Protein AF-A0A935KDE3-F1 (afdb_monomer)

Sequence (118 aa):
MLFVAVFALVGSYVWWRGGSLHPWWFGLSASTLLVTLVAPGLLAPLNRAWMRLASILNTIVSPIVLGIMFFGVFAPIGIVMRLAGRDAMRRRLDLRARTYWQERDPPGPDPSGLPNQF

Structure (mmCIF, N/CA/C/O backbone):
data_AF-A0A935KDE3-F1
#
_entry.id   AF-A0A935KDE3-F1
#
loop_
_atom_site.group_PDB
_atom_site.id
_atom_site.type_symbol
_atom_site.label_atom_id
_atom_site.label_alt_id
_atom_site.label_comp_id
_atom_site.label_asym_id
_atom_site.label_entity_id
_atom_site.label_seq_id
_atom_site.pdbx_PDB_ins_code
_atom_site.Cartn_x
_atom_site.Cartn_y
_atom_site.Cartn_z
_atom_site.occupancy
_atom_site.B_iso_or_equiv
_atom_site.auth_seq_id
_atom_site.auth_comp_id
_atom_site.auth_asym_id
_atom_site.auth_atom_id
_atom_site.pdbx_PDB_model_num
ATOM 1 N N . MET A 1 1 ? -0.054 2.915 -28.112 1.00 44.97 1 MET A N 1
ATOM 2 C CA . MET A 1 1 ? -1.354 3.586 -28.333 1.00 44.97 1 MET A CA 1
ATOM 3 C C . MET A 1 1 ? -1.416 4.939 -27.618 1.00 44.97 1 MET A C 1
ATOM 5 O O . MET A 1 1 ? -1.402 5.945 -28.307 1.00 44.97 1 MET A O 1
ATOM 9 N N . LEU A 1 2 ? -1.368 5.003 -26.278 1.00 41.81 2 LEU A N 1
ATOM 10 C CA . LEU A 1 2 ? -1.518 6.266 -25.520 1.00 41.81 2 LEU A CA 1
ATOM 11 C C . LEU A 1 2 ? -0.413 7.309 -25.804 1.00 41.81 2 LEU A C 1
ATOM 13 O O . LEU A 1 2 ? -0.701 8.480 -26.008 1.00 41.81 2 LEU A O 1
ATOM 17 N N . PHE A 1 3 ? 0.841 6.874 -25.942 1.00 44.72 3 PHE A N 1
ATOM 18 C CA . PHE A 1 3 ? 1.961 7.767 -26.269 1.00 44.72 3 PHE A CA 1
ATOM 19 C C . PHE A 1 3 ? 1.887 8.351 -27.689 1.00 44.72 3 PHE A C 1
ATOM 21 O O . PHE A 1 3 ? 2.175 9.526 -27.874 1.00 44.72 3 PHE A O 1
ATOM 28 N N . VAL A 1 4 ? 1.411 7.583 -28.678 1.00 47.72 4 VAL A N 1
ATOM 29 C CA . VAL A 1 4 ? 1.205 8.063 -30.061 1.00 47.72 4 VAL A CA 1
ATOM 30 C C . VAL A 1 4 ? 0.180 9.201 -30.093 1.00 47.72 4 VAL A C 1
ATOM 32 O O . VAL A 1 4 ? 0.385 10.195 -30.784 1.00 47.72 4 VAL A O 1
ATOM 35 N N . ALA A 1 5 ? -0.882 9.091 -29.286 1.00 53.47 5 ALA A N 1
ATOM 36 C CA . ALA A 1 5 ? -1.902 10.128 -29.163 1.00 53.47 5 ALA A CA 1
ATOM 37 C C . ALA A 1 5 ? -1.353 11.415 -28.525 1.00 53.47 5 ALA A C 1
ATOM 39 O O . ALA A 1 5 ? -1.650 12.506 -29.007 1.00 53.47 5 ALA A O 1
ATOM 40 N N . VAL A 1 6 ? -0.505 11.301 -27.496 1.00 55.66 6 VAL A N 1
ATOM 41 C CA . VAL A 1 6 ? 0.131 12.462 -26.847 1.00 55.66 6 VAL A CA 1
ATOM 42 C C . VAL A 1 6 ? 1.070 13.192 -27.816 1.00 55.66 6 VAL A C 1
ATOM 44 O O . VAL A 1 6 ? 1.024 14.417 -27.899 1.00 55.66 6 VAL A O 1
ATOM 47 N N . PHE A 1 7 ? 1.862 12.466 -28.613 1.00 53.34 7 PHE A N 1
ATOM 48 C CA . PHE A 1 7 ? 2.753 13.074 -29.610 1.00 53.34 7 PHE A CA 1
ATOM 49 C C . PHE A 1 7 ? 2.003 13.708 -30.789 1.00 53.34 7 PHE A C 1
ATOM 51 O O . PHE A 1 7 ? 2.398 14.782 -31.240 1.00 53.34 7 PHE A O 1
ATOM 58 N N . ALA A 1 8 ? 0.905 13.104 -31.256 1.00 60.47 8 ALA A N 1
ATOM 59 C CA . ALA A 1 8 ? 0.053 13.704 -32.286 1.00 60.47 8 ALA A CA 1
ATOM 60 C C . ALA A 1 8 ? -0.604 15.008 -31.792 1.00 60.47 8 ALA A C 1
ATOM 62 O O . ALA A 1 8 ? -0.617 16.010 -32.510 1.00 60.47 8 ALA A O 1
ATOM 63 N N . LEU A 1 9 ? -1.066 15.032 -30.536 1.00 62.09 9 LEU A N 1
ATOM 64 C CA . LEU A 1 9 ? -1.630 16.226 -29.900 1.00 62.09 9 LEU A CA 1
ATOM 65 C C . LEU A 1 9 ? -0.591 17.340 -29.756 1.00 62.09 9 LEU A C 1
ATOM 67 O O . LEU A 1 9 ? -0.845 18.463 -30.179 1.00 62.09 9 LEU A O 1
ATOM 71 N N . VAL A 1 10 ? 0.598 17.035 -29.237 1.00 59.44 10 VAL A N 1
ATOM 72 C CA . VAL A 1 10 ? 1.655 18.043 -29.053 1.00 59.44 10 VAL A CA 1
ATOM 73 C C . VAL A 1 10 ? 2.211 18.525 -30.399 1.00 59.44 10 VAL A C 1
ATOM 75 O O . VAL A 1 10 ? 2.426 19.722 -30.568 1.00 59.44 10 VAL A O 1
ATOM 78 N N . GLY A 1 11 ? 2.372 17.638 -31.386 1.00 53.38 11 GLY A N 1
ATOM 79 C CA . GLY A 1 11 ? 2.810 18.002 -32.738 1.00 53.38 11 GLY A CA 1
ATOM 80 C C . GLY A 1 11 ? 1.817 18.922 -33.451 1.00 53.38 11 GLY A C 1
ATOM 81 O O . GLY A 1 11 ? 2.214 19.940 -34.016 1.00 53.38 11 GLY A O 1
ATOM 82 N N . SER A 1 12 ? 0.519 18.619 -33.351 1.00 61.62 12 SER A N 1
ATOM 83 C CA . SER A 1 12 ? -0.538 19.485 -33.892 1.00 61.62 12 SER A CA 1
ATOM 84 C C . SER A 1 12 ? -0.621 20.835 -33.163 1.00 61.62 12 SER A C 1
ATOM 86 O O . SER A 1 12 ? -0.801 21.874 -33.795 1.00 61.62 12 SER A O 1
ATOM 88 N N . TYR A 1 13 ? -0.386 20.849 -31.847 1.00 61.81 13 TYR A N 1
ATOM 89 C CA . TYR A 1 13 ? -0.364 22.066 -31.033 1.00 61.81 13 TYR A CA 1
ATOM 90 C C . TYR A 1 13 ? 0.810 22.995 -31.373 1.00 61.81 13 TYR A C 1
ATOM 92 O O . TYR A 1 13 ? 0.647 24.215 -31.435 1.00 61.81 13 TYR A O 1
ATOM 100 N N . VAL A 1 14 ? 1.992 22.429 -31.632 1.00 54.22 14 VAL A N 1
ATOM 101 C CA . VAL A 1 14 ? 3.181 23.187 -32.053 1.00 54.22 14 VAL A CA 1
ATOM 102 C C . VAL A 1 14 ? 3.016 23.718 -33.480 1.00 54.22 14 VAL A C 1
ATOM 104 O O . VAL A 1 14 ? 3.383 24.865 -33.735 1.00 54.22 14 VAL A O 1
ATOM 107 N N . TRP A 1 15 ? 2.389 22.945 -34.378 1.00 49.50 15 TRP A N 1
ATOM 108 C CA . TRP A 1 15 ? 2.035 23.391 -35.734 1.00 49.50 15 TRP A CA 1
ATOM 109 C C . TRP A 1 15 ? 1.128 24.629 -35.701 1.00 49.50 15 TRP A C 1
ATOM 111 O O . TRP A 1 15 ? 1.338 25.576 -36.457 1.00 49.50 15 TRP A O 1
ATOM 121 N N . TRP A 1 16 ? 0.149 24.665 -34.794 1.00 56.28 16 TRP A N 1
ATOM 122 C CA . TRP A 1 16 ? -0.766 25.803 -34.651 1.00 56.28 16 TRP A CA 1
ATOM 123 C C . TRP A 1 16 ? -0.148 27.056 -34.022 1.00 56.28 16 TRP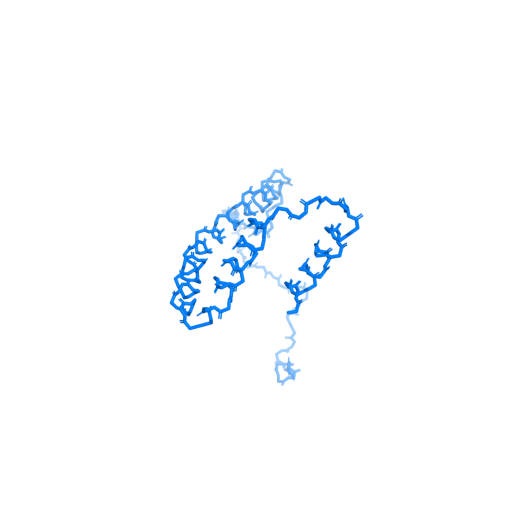 A C 1
ATOM 125 O O . TRP A 1 16 ? -0.669 28.148 -34.237 1.00 56.28 16 TRP A O 1
ATOM 135 N N . ARG A 1 17 ? 0.960 26.948 -33.275 1.00 53.09 17 ARG A N 1
ATOM 136 C CA . ARG A 1 17 ? 1.585 28.102 -32.598 1.00 53.09 17 ARG A CA 1
ATOM 137 C C . ARG A 1 17 ? 2.669 28.837 -33.399 1.00 53.09 17 ARG A C 1
ATOM 139 O O . ARG A 1 17 ? 3.251 29.770 -32.855 1.00 53.09 17 ARG A O 1
ATOM 146 N N . GLY A 1 18 ? 2.930 28.470 -34.659 1.00 54.72 18 GLY A N 1
ATOM 147 C CA . GLY A 1 18 ? 3.627 29.334 -35.632 1.00 54.72 18 GLY A CA 1
ATOM 148 C C . GLY A 1 18 ? 5.001 29.894 -35.219 1.00 54.72 18 GLY A C 1
ATOM 149 O O . GLY A 1 18 ? 5.377 30.971 -35.672 1.00 54.72 18 GLY A O 1
ATOM 150 N N . GLY A 1 19 ? 5.747 29.215 -34.343 1.00 48.72 19 GLY A N 1
ATOM 151 C CA . GLY A 1 19 ? 7.047 29.686 -33.858 1.00 48.72 19 GLY A CA 1
ATOM 152 C C . GLY A 1 19 ? 8.194 29.240 -34.762 1.00 48.72 19 GLY A C 1
ATOM 153 O O . GLY A 1 19 ? 8.323 28.049 -35.038 1.00 48.72 19 GLY A O 1
ATOM 154 N N . SER A 1 20 ? 9.034 30.185 -35.196 1.00 54.12 20 SER A N 1
ATOM 155 C CA . SER A 1 20 ? 10.223 29.978 -36.032 1.00 54.12 20 SER A CA 1
ATOM 156 C C . SER A 1 20 ? 11.012 28.726 -35.634 1.00 54.12 20 SER A C 1
ATOM 158 O O . SER A 1 20 ? 11.634 28.669 -34.568 1.00 54.12 20 SER A O 1
ATOM 160 N N . LEU A 1 21 ? 10.970 27.724 -36.515 1.00 51.88 21 LEU A N 1
ATOM 161 C CA . LEU A 1 21 ? 11.592 26.410 -36.370 1.00 51.88 21 LEU A CA 1
ATOM 162 C C . LEU A 1 21 ? 13.120 26.547 -36.331 1.00 51.88 21 LEU A C 1
ATOM 164 O O . LEU A 1 21 ? 13.796 26.429 -37.350 1.00 51.88 21 LEU A O 1
ATOM 168 N N . HIS A 1 22 ? 13.686 26.794 -35.148 1.00 59.03 22 HIS A N 1
ATOM 169 C CA . HIS A 1 22 ? 15.124 26.637 -34.961 1.00 59.03 22 HIS A CA 1
ATOM 170 C C . HIS A 1 22 ? 15.489 25.142 -35.144 1.00 59.03 22 HIS A C 1
ATOM 172 O O . HIS A 1 22 ? 14.881 24.294 -34.480 1.00 59.03 22 HIS A O 1
ATOM 178 N N . PRO A 1 23 ? 16.501 24.795 -35.966 1.00 58.84 23 PRO A N 1
ATOM 179 C CA . PRO A 1 23 ? 16.872 23.408 -36.295 1.00 58.84 23 PRO A CA 1
ATOM 180 C C . PRO A 1 23 ? 17.226 22.514 -35.093 1.00 58.84 23 PRO A C 1
ATOM 182 O O . PRO A 1 23 ? 17.159 21.290 -35.189 1.00 58.84 23 PRO A O 1
ATOM 185 N N . TRP A 1 24 ? 17.565 23.100 -33.940 1.00 55.12 24 TRP A N 1
ATOM 186 C CA . TRP A 1 24 ? 17.857 22.357 -32.707 1.00 55.12 24 TRP A CA 1
ATOM 187 C C . TRP A 1 24 ? 16.658 21.554 -32.169 1.00 55.12 24 TRP A C 1
ATOM 189 O O . TRP A 1 24 ? 16.860 20.499 -31.568 1.00 55.12 24 TRP A O 1
ATOM 199 N N . TRP A 1 25 ? 15.415 21.979 -32.442 1.00 56.59 25 TRP A N 1
ATOM 200 C CA . TRP A 1 25 ? 14.207 21.250 -32.029 1.00 56.59 25 TRP A CA 1
ATOM 201 C C . TRP A 1 25 ? 14.067 19.913 -32.761 1.00 56.59 25 TRP A C 1
ATOM 203 O O . TRP A 1 25 ? 13.637 18.928 -32.162 1.00 56.59 25 TRP A O 1
ATOM 213 N N . PHE A 1 26 ? 14.501 19.842 -34.024 1.00 57.41 26 PHE A N 1
ATOM 214 C CA . PHE A 1 26 ? 14.561 18.582 -34.765 1.00 57.41 26 PHE A CA 1
ATOM 215 C C . PHE A 1 26 ? 15.618 17.641 -34.183 1.00 57.41 26 PHE A C 1
ATOM 217 O O . PHE A 1 26 ? 15.356 16.449 -34.072 1.00 57.41 26 PHE A O 1
ATOM 224 N N . GLY A 1 27 ? 16.765 18.160 -33.731 1.00 62.78 27 GLY A N 1
ATOM 225 C CA . GLY A 1 27 ? 17.791 17.366 -33.041 1.00 62.78 27 GLY A CA 1
ATOM 226 C C . GLY A 1 27 ? 17.330 16.837 -31.677 1.00 62.78 27 GLY A C 1
ATOM 227 O O . GLY A 1 27 ? 17.587 15.681 -31.334 1.00 62.78 27 GLY A O 1
ATOM 228 N N . LEU A 1 28 ? 16.582 17.641 -30.916 1.00 58.81 28 LEU A N 1
ATOM 229 C CA . LEU A 1 28 ? 16.000 17.229 -29.634 1.00 58.81 28 LEU A CA 1
ATOM 230 C C . LEU A 1 28 ? 14.874 16.197 -29.824 1.00 58.81 28 LEU A C 1
ATOM 232 O O . LEU A 1 28 ? 14.792 15.208 -29.095 1.00 58.81 28 LEU A O 1
ATOM 236 N N . SER A 1 29 ? 14.038 16.378 -30.848 1.00 56.12 29 SER A N 1
ATOM 237 C CA . SER A 1 29 ? 12.999 15.413 -31.210 1.00 56.12 29 SER A CA 1
ATOM 238 C C . SER A 1 29 ? 13.603 14.109 -31.740 1.00 56.12 29 SER A C 1
ATOM 240 O O . SER A 1 29 ? 13.198 13.041 -31.296 1.00 56.12 29 SER A O 1
ATOM 242 N N . ALA A 1 30 ? 14.628 14.177 -32.595 1.00 59.69 30 ALA A N 1
ATOM 243 C CA . ALA A 1 30 ? 15.320 13.011 -33.141 1.00 59.69 30 ALA A CA 1
ATOM 244 C C . ALA A 1 30 ? 16.110 12.236 -32.079 1.00 59.69 30 ALA A C 1
ATOM 246 O O . ALA A 1 30 ? 16.097 11.010 -32.101 1.00 59.69 30 ALA A O 1
ATOM 247 N N . SER A 1 31 ? 16.754 12.914 -31.122 1.00 59.28 31 SER A N 1
ATOM 248 C CA . SER A 1 31 ? 17.441 12.248 -30.004 1.00 59.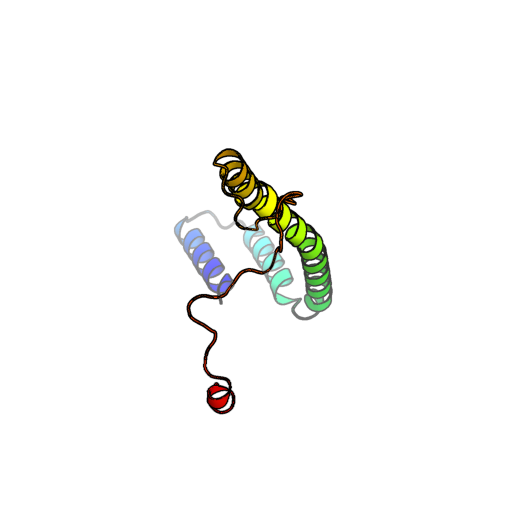28 31 SER A CA 1
ATOM 249 C C . SER A 1 31 ? 16.449 11.580 -29.049 1.00 59.28 31 SER A C 1
ATOM 251 O O . SER A 1 31 ? 16.650 10.427 -28.670 1.00 59.28 31 SER A O 1
ATOM 253 N N . THR A 1 32 ? 15.320 12.230 -28.755 1.00 56.31 32 THR A N 1
ATOM 254 C CA . THR A 1 32 ? 14.223 11.618 -27.985 1.00 56.31 32 THR A CA 1
ATOM 255 C C . THR A 1 32 ? 13.598 10.437 -28.740 1.00 56.31 32 THR A C 1
ATOM 257 O O . THR A 1 32 ? 13.331 9.391 -28.148 1.00 56.31 32 THR A O 1
ATOM 260 N N . LEU A 1 33 ? 13.426 10.554 -30.059 1.00 55.84 33 LEU A N 1
ATOM 261 C CA . LEU A 1 33 ? 12.947 9.489 -30.940 1.00 55.84 33 LEU A CA 1
ATOM 262 C C . LEU A 1 33 ? 13.917 8.300 -30.949 1.00 55.84 33 LEU A C 1
ATOM 264 O O . LEU A 1 33 ? 13.464 7.170 -30.808 1.00 55.84 33 LEU A O 1
ATOM 268 N N . LEU A 1 34 ? 15.233 8.537 -31.027 1.00 55.25 34 LEU A N 1
ATOM 269 C CA . LEU A 1 34 ? 16.263 7.492 -30.983 1.00 55.25 34 LEU A CA 1
ATOM 270 C C . LEU A 1 34 ? 16.270 6.753 -29.638 1.00 55.25 34 LEU A C 1
ATOM 272 O O . LEU A 1 34 ? 16.303 5.526 -29.616 1.00 55.25 34 LEU A O 1
ATOM 276 N N . VAL A 1 35 ? 16.169 7.483 -28.522 1.00 52.84 35 VAL A N 1
ATOM 277 C CA . VAL A 1 35 ? 16.060 6.897 -27.171 1.00 52.84 35 VAL A CA 1
ATOM 278 C C . VAL A 1 35 ? 14.790 6.048 -27.034 1.00 52.84 35 VAL A C 1
ATOM 280 O O . VAL A 1 35 ? 14.798 5.023 -26.354 1.00 52.84 35 VAL A O 1
ATOM 283 N N . THR A 1 36 ? 13.718 6.430 -27.730 1.00 52.31 36 THR A N 1
ATOM 284 C CA . THR A 1 36 ? 12.431 5.718 -27.712 1.00 52.31 36 THR A CA 1
ATOM 285 C C . THR A 1 36 ? 12.404 4.508 -28.662 1.00 52.31 36 THR A C 1
ATOM 287 O O . THR A 1 36 ? 11.748 3.513 -28.359 1.00 52.31 36 THR A O 1
ATOM 290 N N . LEU A 1 37 ? 13.120 4.554 -29.795 1.00 51.97 37 LEU A N 1
ATOM 291 C CA . LEU A 1 37 ? 13.143 3.496 -30.822 1.00 51.97 37 LEU A CA 1
ATOM 292 C C . LEU A 1 37 ? 14.205 2.414 -30.588 1.00 51.97 37 LEU A C 1
ATOM 294 O O . LEU A 1 37 ? 13.969 1.255 -30.921 1.00 51.97 37 LEU A O 1
ATOM 298 N N . VAL A 1 38 ? 15.370 2.759 -30.033 1.00 53.94 38 VAL A N 1
ATOM 299 C CA . VAL A 1 38 ? 16.522 1.835 -29.947 1.00 53.94 38 VAL A CA 1
ATOM 300 C C . VAL A 1 38 ? 16.354 0.772 -28.855 1.00 53.94 38 VAL A C 1
ATOM 302 O O . VAL A 1 38 ? 17.082 -0.220 -28.830 1.00 53.94 38 VAL A O 1
ATOM 305 N N . ALA A 1 39 ? 15.373 0.899 -27.963 1.00 51.44 39 ALA A N 1
ATOM 306 C CA . ALA A 1 39 ? 15.313 0.020 -26.809 1.00 51.44 39 ALA A CA 1
ATOM 307 C C . ALA A 1 39 ? 13.908 -0.516 -26.483 1.00 51.44 39 ALA A C 1
ATOM 309 O O . ALA A 1 39 ? 13.309 -0.161 -25.482 1.00 51.44 39 ALA A O 1
ATOM 310 N N . PRO A 1 40 ? 13.421 -1.499 -27.250 1.00 51.69 40 PRO A N 1
ATOM 311 C CA . PRO A 1 40 ? 12.682 -2.626 -26.691 1.00 51.69 40 PRO A CA 1
ATOM 312 C C . PRO A 1 40 ? 13.645 -3.699 -26.132 1.00 51.69 40 PRO A C 1
ATOM 314 O O . PRO A 1 40 ? 13.318 -4.365 -25.154 1.00 51.69 40 PRO A O 1
ATOM 317 N N . GLY A 1 41 ? 14.866 -3.818 -26.682 1.00 52.66 41 GLY A N 1
ATOM 318 C CA . GLY A 1 41 ? 15.896 -4.782 -26.250 1.00 52.66 41 GLY A CA 1
ATOM 319 C C . GLY A 1 41 ? 16.808 -4.299 -25.111 1.00 52.66 41 GLY A C 1
ATOM 320 O O . GLY A 1 41 ? 17.049 -5.043 -24.164 1.00 52.66 41 GLY A O 1
ATOM 321 N N . LEU A 1 42 ? 17.263 -3.037 -25.136 1.00 53.91 42 LEU A N 1
ATOM 322 C CA . LEU A 1 42 ? 18.051 -2.437 -24.041 1.00 53.91 42 LEU A CA 1
ATOM 323 C C . LEU A 1 42 ? 17.191 -1.998 -22.840 1.00 53.91 42 LEU A C 1
ATOM 325 O O . LEU A 1 42 ? 17.689 -1.943 -21.717 1.00 53.91 42 LEU A O 1
ATOM 329 N N . LEU A 1 43 ? 15.893 -1.732 -23.042 1.00 53.56 43 LEU A N 1
ATOM 330 C CA . LEU A 1 43 ? 14.958 -1.504 -21.937 1.00 53.56 43 LEU A CA 1
ATOM 331 C C . LEU A 1 43 ? 14.549 -2.810 -21.266 1.00 53.56 43 LEU A C 1
ATOM 333 O O . LEU A 1 43 ? 14.004 -2.742 -20.178 1.00 53.56 43 LEU A O 1
ATOM 337 N N . ALA A 1 44 ? 14.787 -3.991 -21.841 1.00 62.12 44 ALA A N 1
ATOM 338 C CA . ALA A 1 44 ? 14.448 -5.243 -21.168 1.00 62.12 44 ALA A CA 1
ATOM 339 C C . ALA A 1 44 ? 15.130 -5.370 -19.784 1.00 62.12 44 ALA A C 1
ATOM 341 O O . ALA A 1 44 ? 14.415 -5.600 -18.805 1.00 62.12 44 ALA A O 1
ATOM 342 N N . PRO A 1 45 ? 16.456 -5.157 -19.627 1.00 65.56 45 PRO A N 1
ATOM 343 C CA . PRO A 1 45 ? 17.090 -5.143 -18.308 1.00 65.56 45 PRO A CA 1
ATOM 344 C C . PRO A 1 45 ? 16.678 -3.937 -17.450 1.00 65.56 45 PRO A C 1
ATOM 346 O O . PRO A 1 45 ? 16.488 -4.107 -16.247 1.00 65.56 45 PRO A O 1
ATOM 349 N N . LEU A 1 46 ? 16.477 -2.752 -18.039 1.00 72.69 46 LEU A N 1
ATOM 350 C CA . LEU A 1 46 ? 16.058 -1.551 -17.304 1.00 72.69 46 LEU A CA 1
ATOM 351 C C . LEU A 1 46 ? 14.627 -1.670 -16.763 1.00 72.69 46 LEU A C 1
ATOM 353 O O . LEU A 1 46 ? 14.381 -1.360 -15.607 1.00 72.69 46 LEU A O 1
ATOM 357 N N . ASN A 1 47 ? 13.699 -2.188 -17.563 1.00 71.12 47 ASN A N 1
ATOM 358 C CA . ASN A 1 47 ? 12.330 -2.509 -17.176 1.00 71.12 47 ASN A CA 1
ATOM 359 C C . ASN A 1 47 ? 12.333 -3.596 -16.099 1.00 71.12 47 ASN A C 1
ATOM 361 O O . ASN A 1 47 ? 11.614 -3.497 -15.116 1.00 71.12 47 ASN A O 1
ATOM 365 N N . ARG A 1 48 ? 13.208 -4.603 -16.206 1.00 78.12 48 ARG A N 1
ATOM 366 C CA . ARG A 1 48 ? 13.354 -5.623 -15.157 1.00 78.12 48 ARG A CA 1
ATOM 367 C C . ARG A 1 48 ? 13.905 -5.037 -13.853 1.00 78.12 48 ARG A C 1
ATOM 369 O O . ARG A 1 48 ? 13.439 -5.419 -12.783 1.00 78.12 48 ARG A O 1
ATOM 376 N N . ALA A 1 49 ? 14.855 -4.106 -13.926 1.00 82.31 49 ALA A N 1
ATOM 377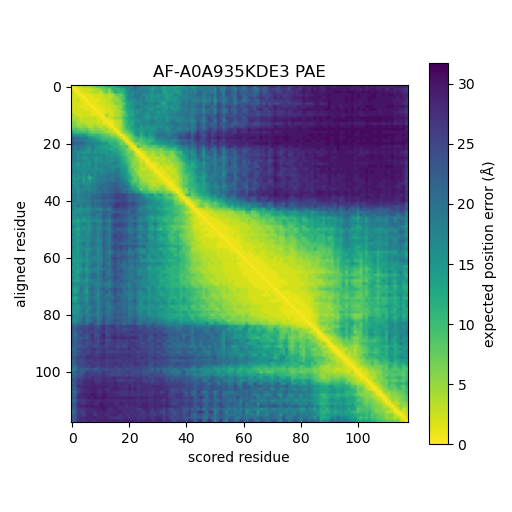 C CA . ALA A 1 49 ? 15.369 -3.375 -12.769 1.00 82.31 49 ALA A CA 1
ATOM 378 C C . ALA A 1 49 ? 14.302 -2.450 -12.162 1.00 82.31 49 ALA A C 1
ATOM 380 O O . ALA A 1 49 ? 14.112 -2.453 -10.949 1.00 82.31 49 ALA A O 1
ATOM 381 N N . TRP A 1 50 ? 13.546 -1.742 -12.999 1.00 82.69 50 TRP A N 1
ATOM 382 C CA . TRP A 1 50 ? 12.429 -0.892 -12.598 1.00 82.69 50 TRP A CA 1
ATOM 383 C C . TRP A 1 50 ? 11.306 -1.696 -11.941 1.00 82.69 50 TRP A C 1
ATOM 385 O O . TRP A 1 50 ? 10.817 -1.316 -10.886 1.00 82.69 50 TRP A O 1
ATOM 395 N N . MET A 1 51 ? 10.954 -2.857 -12.494 1.00 86.12 51 MET A N 1
ATOM 396 C CA . MET A 1 51 ? 9.969 -3.771 -11.911 1.00 86.12 51 MET A CA 1
ATOM 397 C C . MET A 1 51 ? 10.443 -4.346 -10.573 1.00 86.12 51 MET A C 1
ATOM 399 O O . MET A 1 51 ? 9.651 -4.457 -9.641 1.00 86.12 51 MET A O 1
ATOM 403 N N . ARG A 1 52 ? 11.737 -4.671 -10.436 1.00 86.88 52 ARG A N 1
ATOM 404 C CA . ARG A 1 52 ? 12.322 -5.070 -9.143 1.00 86.88 52 ARG A CA 1
ATOM 405 C C . ARG A 1 52 ? 12.259 -3.932 -8.126 1.00 86.88 52 ARG A C 1
ATOM 407 O O . ARG A 1 52 ? 11.864 -4.171 -6.990 1.00 86.88 52 ARG A O 1
ATOM 414 N N . LEU A 1 53 ? 12.590 -2.708 -8.537 1.00 89.44 53 LEU A N 1
ATOM 415 C CA . LEU A 1 53 ? 12.482 -1.520 -7.692 1.00 89.44 53 LEU A CA 1
ATOM 416 C C . LEU A 1 53 ? 11.028 -1.279 -7.266 1.00 89.44 53 LEU A C 1
ATOM 418 O O . LEU A 1 53 ? 10.764 -1.095 -6.083 1.00 89.44 53 LEU A O 1
ATOM 422 N N . ALA A 1 54 ? 10.085 -1.357 -8.206 1.00 90.44 54 ALA A N 1
ATOM 423 C CA . ALA A 1 54 ? 8.657 -1.229 -7.948 1.00 90.44 54 ALA A CA 1
ATOM 424 C C . ALA A 1 54 ? 8.151 -2.316 -6.990 1.00 90.44 54 ALA A C 1
ATOM 426 O O . ALA A 1 54 ? 7.351 -2.021 -6.109 1.00 90.44 54 ALA A O 1
ATOM 427 N N . SER A 1 55 ? 8.650 -3.550 -7.106 1.00 91.25 55 SER A N 1
ATOM 428 C CA . SER A 1 55 ? 8.315 -4.636 -6.182 1.00 91.25 55 SER A CA 1
ATOM 429 C C . SER A 1 55 ? 8.837 -4.368 -4.771 1.00 91.25 55 SER A C 1
ATOM 431 O O . SER A 1 55 ? 8.081 -4.532 -3.821 1.00 91.25 55 SER A O 1
ATOM 433 N N . ILE A 1 56 ? 10.094 -3.939 -4.621 1.00 93.56 56 ILE A N 1
ATOM 434 C CA . ILE A 1 56 ? 10.673 -3.602 -3.308 1.00 93.56 56 ILE A CA 1
ATOM 435 C C . ILE A 1 56 ? 9.909 -2.432 -2.686 1.00 93.56 56 ILE A C 1
ATOM 437 O O . ILE A 1 56 ? 9.547 -2.475 -1.511 1.00 93.56 56 ILE A O 1
ATOM 441 N N . LEU A 1 57 ? 9.613 -1.411 -3.490 1.00 93.44 57 LEU A N 1
ATOM 442 C CA . LEU A 1 57 ? 8.824 -0.269 -3.059 1.00 93.44 57 LEU A CA 1
ATOM 443 C C . LEU A 1 57 ? 7.425 -0.710 -2.618 1.00 93.44 57 LEU A C 1
ATOM 445 O O . LEU A 1 57 ? 6.970 -0.289 -1.561 1.00 93.44 57 LEU A O 1
ATOM 449 N N . ASN A 1 58 ? 6.765 -1.595 -3.368 1.00 93.94 58 ASN A N 1
ATOM 450 C CA . ASN A 1 58 ? 5.453 -2.122 -3.002 1.00 93.94 58 ASN A CA 1
ATOM 451 C C . ASN A 1 58 ? 5.491 -2.896 -1.674 1.00 93.94 58 ASN A C 1
ATOM 453 O O . ASN A 1 58 ? 4.617 -2.684 -0.837 1.00 93.94 58 ASN A O 1
ATOM 457 N N . THR A 1 59 ? 6.530 -3.699 -1.426 1.00 94.06 59 THR A N 1
ATOM 458 C CA . THR A 1 59 ? 6.719 -4.409 -0.148 1.00 94.06 59 THR A CA 1
ATOM 459 C C . THR A 1 59 ? 6.804 -3.461 1.049 1.00 94.06 59 THR A C 1
ATOM 461 O O . THR A 1 59 ? 6.433 -3.851 2.149 1.00 94.06 59 THR A O 1
ATOM 464 N N . ILE A 1 60 ? 7.259 -2.221 0.858 1.00 95.75 60 ILE A N 1
ATOM 465 C CA . ILE A 1 60 ? 7.325 -1.201 1.916 1.00 95.75 60 ILE A CA 1
ATOM 466 C C . ILE A 1 60 ? 6.020 -0.395 1.979 1.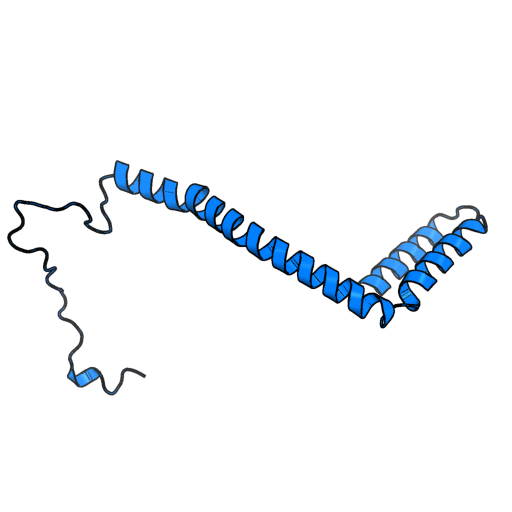00 95.75 60 ILE A C 1
ATOM 468 O O . ILE A 1 60 ? 5.465 -0.177 3.054 1.00 95.75 60 ILE A O 1
ATOM 472 N N . VAL A 1 61 ? 5.501 0.024 0.825 1.00 95.56 61 VAL A N 1
ATOM 473 C CA . VAL A 1 61 ? 4.282 0.836 0.719 1.00 95.56 61 VAL A CA 1
ATOM 474 C C . VAL A 1 61 ? 3.057 0.060 1.195 1.00 95.56 61 VAL A C 1
ATOM 476 O O . VAL A 1 61 ? 2.210 0.638 1.865 1.00 95.56 61 VAL A O 1
ATOM 479 N N . SER A 1 62 ? 2.962 -1.237 0.905 1.00 95.31 62 SER A N 1
ATOM 480 C CA . SER A 1 62 ? 1.807 -2.061 1.275 1.00 95.31 62 SER A CA 1
ATOM 481 C C . SER A 1 62 ? 1.594 -2.124 2.803 1.00 95.31 62 SER A C 1
ATOM 483 O O . SER A 1 62 ? 0.516 -1.729 3.254 1.00 95.31 62 SER A O 1
ATOM 485 N N . PRO A 1 63 ? 2.602 -2.466 3.637 1.00 95.44 63 PRO A N 1
ATOM 486 C CA . PRO A 1 63 ? 2.503 -2.354 5.094 1.00 95.44 63 PRO A CA 1
ATOM 487 C C . PRO A 1 63 ? 2.231 -0.936 5.593 1.00 95.44 63 PRO A C 1
ATOM 489 O O . PRO A 1 63 ? 1.490 -0.774 6.557 1.00 95.44 63 PRO A O 1
ATOM 492 N N . ILE A 1 64 ? 2.804 0.094 4.957 1.00 97.19 64 ILE A N 1
ATOM 493 C CA . ILE A 1 64 ? 2.573 1.491 5.356 1.00 97.19 64 ILE A CA 1
ATOM 494 C C . ILE A 1 64 ? 1.113 1.878 5.127 1.00 97.19 64 ILE A C 1
ATOM 496 O O . ILE A 1 64 ? 0.466 2.384 6.039 1.00 97.19 64 ILE A O 1
ATOM 500 N N . VAL A 1 65 ? 0.575 1.615 3.935 1.00 96.81 65 VAL A N 1
ATOM 501 C CA . VAL A 1 65 ? -0.825 1.897 3.595 1.00 96.81 65 VAL A CA 1
ATOM 502 C C . VAL A 1 65 ? -1.754 1.103 4.505 1.00 96.81 65 VAL A C 1
ATOM 504 O O . VAL A 1 65 ? -2.688 1.676 5.065 1.00 96.81 65 VAL A O 1
ATOM 507 N N . LEU A 1 66 ? -1.471 -0.185 4.721 1.00 96.62 66 LEU A N 1
ATOM 508 C CA . LEU A 1 66 ? -2.241 -1.017 5.641 1.00 96.62 66 LEU A CA 1
ATOM 509 C C . LEU A 1 66 ? -2.186 -0.474 7.075 1.00 96.62 66 LEU A C 1
ATOM 511 O O . LEU A 1 66 ? -3.213 -0.422 7.747 1.00 96.62 66 LEU A O 1
ATOM 515 N N . GLY A 1 67 ? -1.018 -0.020 7.528 1.00 97.06 67 GLY A N 1
ATOM 516 C CA . GLY A 1 67 ? -0.833 0.623 8.825 1.00 97.06 67 GLY A CA 1
ATOM 517 C C . GLY A 1 67 ? -1.639 1.914 8.943 1.00 97.06 67 GLY A C 1
ATOM 518 O O . GLY A 1 67 ? -2.367 2.090 9.917 1.00 97.06 67 GLY A O 1
ATOM 519 N N . ILE A 1 68 ? -1.590 2.786 7.935 1.00 97.38 68 ILE A N 1
ATOM 520 C CA . ILE A 1 68 ? -2.379 4.025 7.898 1.00 97.38 68 ILE A CA 1
ATOM 521 C C . ILE A 1 68 ? -3.875 3.710 7.918 1.00 97.38 68 ILE A C 1
ATOM 523 O O . ILE A 1 68 ? -4.610 4.324 8.683 1.00 97.38 68 ILE A O 1
ATOM 527 N N . MET A 1 69 ? -4.342 2.736 7.135 1.00 97.12 69 MET A N 1
ATOM 528 C CA . MET A 1 69 ? -5.744 2.313 7.173 1.00 97.12 69 MET A CA 1
ATOM 529 C C . MET A 1 69 ? -6.125 1.754 8.547 1.00 97.12 69 MET A C 1
ATOM 531 O O . MET A 1 69 ? -7.177 2.097 9.089 1.00 97.12 69 MET A O 1
ATOM 535 N N . PHE A 1 70 ? -5.269 0.918 9.135 1.00 95.62 70 PHE A N 1
ATOM 536 C CA . PHE A 1 70 ? -5.506 0.337 10.449 1.00 95.62 70 PHE A CA 1
ATOM 537 C C . PHE A 1 70 ? -5.589 1.408 11.530 1.00 95.62 70 PHE A C 1
ATOM 539 O O . PHE A 1 70 ? -6.588 1.476 12.235 1.00 95.62 70 PHE A O 1
ATOM 546 N N . PHE A 1 71 ? -4.594 2.281 11.642 1.00 95.50 71 PHE A N 1
ATOM 547 C CA . PHE A 1 71 ? -4.556 3.292 12.697 1.00 95.50 71 PHE A CA 1
ATOM 548 C C . PHE A 1 71 ? -5.437 4.513 12.414 1.00 95.50 71 PHE A C 1
ATOM 550 O O . PHE A 1 71 ? -5.896 5.151 13.355 1.00 95.50 71 PHE A O 1
ATOM 557 N N . GLY A 1 72 ? -5.709 4.825 11.148 1.00 95.88 72 GLY A N 1
ATOM 558 C CA . GLY A 1 72 ? -6.537 5.960 10.742 1.00 95.88 72 GLY A CA 1
ATOM 559 C C . GLY A 1 72 ? -8.032 5.655 10.688 1.00 95.88 72 GLY A C 1
ATOM 560 O O . GLY A 1 72 ? -8.835 6.549 10.933 1.00 95.88 72 GLY A O 1
ATOM 561 N N . VAL A 1 73 ? -8.421 4.409 10.397 1.00 94.69 73 VAL A N 1
ATOM 562 C CA . VAL A 1 73 ? -9.836 4.020 10.255 1.00 94.69 73 VAL A CA 1
ATOM 563 C C . VAL A 1 73 ? -10.226 2.965 11.284 1.00 94.69 73 VAL A C 1
ATOM 565 O O . VAL A 1 73 ? -11.109 3.198 12.106 1.00 94.69 73 VAL A O 1
ATOM 568 N N . PHE A 1 74 ? -9.569 1.806 11.292 1.00 93.62 74 PHE A N 1
ATOM 569 C CA . PHE A 1 74 ? -10.023 0.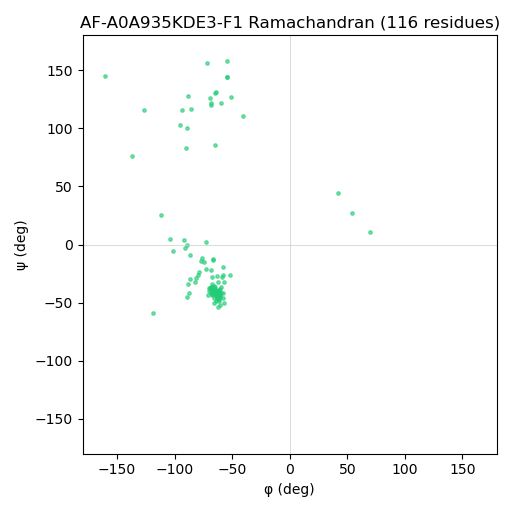679 12.116 1.00 93.62 74 PHE A CA 1
ATOM 570 C C . PHE A 1 74 ? -9.810 0.896 13.624 1.00 93.62 74 PHE A C 1
ATOM 572 O O . PHE A 1 74 ? -10.705 0.624 14.427 1.00 93.62 74 PHE A O 1
ATOM 579 N N . ALA A 1 75 ? -8.653 1.417 14.024 1.00 93.56 75 ALA A N 1
ATOM 580 C CA . ALA A 1 75 ? -8.314 1.702 15.411 1.00 93.56 75 ALA A CA 1
ATOM 581 C C . ALA A 1 75 ? -9.251 2.742 16.050 1.00 93.56 75 ALA A C 1
ATOM 583 O O . ALA A 1 75 ? -9.773 2.449 17.129 1.00 93.56 75 ALA A O 1
ATOM 584 N N . PRO A 1 76 ? -9.545 3.906 15.431 1.00 92.75 76 PRO A N 1
ATOM 585 C CA . PRO A 1 76 ? -10.482 4.857 16.018 1.00 92.75 76 PRO A CA 1
ATOM 586 C C . PRO A 1 76 ? -11.899 4.296 16.096 1.00 92.75 76 PRO A C 1
ATOM 588 O O . PRO A 1 76 ? -12.556 4.510 17.110 1.00 92.75 76 PRO A O 1
ATOM 591 N N . ILE A 1 77 ? -12.352 3.504 15.116 1.00 92.00 77 ILE A N 1
ATOM 592 C CA . ILE A 1 77 ? -13.643 2.799 15.214 1.00 92.00 77 ILE A CA 1
ATOM 593 C C . ILE A 1 77 ? -13.664 1.890 16.452 1.00 92.00 77 ILE A C 1
ATOM 595 O O . ILE A 1 77 ? -14.620 1.923 17.229 1.00 92.00 77 ILE A O 1
ATOM 599 N N . GLY A 1 78 ? -12.595 1.125 16.685 1.00 88.75 78 GLY A N 1
ATOM 600 C CA . GLY A 1 78 ? -12.459 0.285 17.877 1.00 88.75 78 GLY A CA 1
ATOM 601 C C . GLY A 1 78 ? -12.443 1.086 19.183 1.00 88.75 78 GLY A C 1
ATOM 602 O O . GLY A 1 78 ? -13.085 0.687 20.156 1.00 88.75 78 GLY A O 1
ATOM 603 N N . ILE A 1 79 ? -11.763 2.236 19.209 1.00 90.19 79 ILE A N 1
ATOM 604 C CA . ILE A 1 79 ? -11.748 3.147 20.365 1.00 90.19 79 ILE A CA 1
ATOM 605 C C . ILE A 1 79 ? -13.154 3.690 20.634 1.00 90.19 79 ILE A C 1
ATOM 607 O O . ILE A 1 79 ? -13.607 3.641 21.777 1.00 90.19 79 ILE A O 1
ATOM 611 N N . VAL A 1 80 ? -13.866 4.144 19.600 1.00 91.69 80 VAL A N 1
ATOM 612 C CA . VAL A 1 80 ? -15.246 4.639 19.711 1.00 91.69 80 VAL A CA 1
ATOM 613 C C . VAL A 1 80 ? -16.176 3.541 20.222 1.00 91.69 80 VAL A C 1
ATOM 615 O O . VAL A 1 80 ? -16.939 3.785 21.152 1.00 91.69 80 VAL A O 1
ATOM 618 N N . MET A 1 81 ? -16.077 2.315 19.699 1.00 88.88 81 MET A N 1
ATOM 619 C CA . MET A 1 81 ? -16.850 1.175 20.211 1.00 88.88 81 MET A CA 1
ATOM 620 C C . MET A 1 81 ? -16.546 0.887 21.685 1.00 88.88 81 MET A C 1
ATOM 622 O O . MET A 1 81 ? -17.471 0.652 22.467 1.00 88.88 81 MET A O 1
ATOM 626 N N . ARG A 1 82 ? -15.269 0.962 22.085 1.00 84.88 82 ARG A N 1
ATOM 627 C CA . ARG A 1 82 ? -14.848 0.747 23.475 1.00 84.88 82 ARG A CA 1
ATOM 628 C C . ARG A 1 82 ? -15.370 1.838 24.410 1.00 84.88 82 ARG A C 1
ATOM 630 O O . ARG A 1 82 ? -15.798 1.516 25.515 1.00 84.88 82 ARG A O 1
ATOM 637 N N . LEU A 1 83 ? -15.366 3.099 23.971 1.00 86.50 83 LEU A N 1
ATOM 638 C CA . LEU A 1 83 ? -15.944 4.231 24.708 1.00 86.50 83 LEU A CA 1
ATOM 639 C C . LEU A 1 83 ? -17.472 4.138 24.796 1.00 86.50 83 LEU A C 1
ATOM 641 O O . LEU A 1 83 ? -18.039 4.436 25.840 1.00 86.50 83 LEU A O 1
ATOM 645 N N . ALA A 1 84 ? -18.133 3.649 23.745 1.00 87.44 84 ALA A N 1
ATOM 646 C CA . ALA A 1 84 ? -19.570 3.378 23.731 1.00 87.44 84 ALA A CA 1
ATOM 647 C C . ALA A 1 84 ? -19.973 2.135 24.555 1.00 87.44 84 ALA A C 1
ATOM 649 O O . ALA A 1 84 ? -21.141 1.749 24.551 1.00 87.44 84 ALA A O 1
ATOM 650 N N . GLY A 1 85 ? -19.022 1.467 25.222 1.00 78.38 85 GLY A N 1
ATOM 651 C CA . GLY A 1 85 ? -19.273 0.274 26.036 1.00 78.38 85 GLY A CA 1
ATOM 652 C C . GLY A 1 85 ? -19.648 -0.975 25.232 1.00 78.38 85 GLY A C 1
ATOM 653 O O . GLY A 1 85 ? -20.061 -1.977 25.813 1.00 78.38 85 GLY A O 1
ATOM 654 N N . ARG A 1 86 ? -19.505 -0.943 23.901 1.00 74.06 86 ARG A N 1
ATOM 655 C CA . ARG A 1 86 ? -19.819 -2.069 23.018 1.00 74.06 86 ARG A CA 1
ATOM 656 C C . ARG A 1 86 ? -18.590 -2.953 22.852 1.00 74.06 86 ARG A C 1
ATOM 658 O O . ARG A 1 86 ? -17.700 -2.665 22.057 1.00 74.06 86 ARG A O 1
ATOM 665 N N . ASP A 1 87 ? -18.562 -4.060 23.587 1.00 74.88 87 ASP A N 1
ATOM 666 C CA . ASP A 1 87 ? -17.577 -5.126 23.394 1.00 74.88 87 ASP A CA 1
ATOM 667 C C . ASP A 1 87 ? -18.114 -6.156 22.390 1.00 74.88 87 ASP A C 1
ATOM 669 O O . ASP A 1 87 ? -18.683 -7.183 22.761 1.00 74.88 87 ASP A O 1
ATOM 673 N N . ALA A 1 88 ? -17.960 -5.860 21.095 1.00 68.81 88 ALA A N 1
ATOM 674 C CA . ALA A 1 88 ? -18.453 -6.720 20.014 1.00 68.81 88 ALA A CA 1
ATOM 675 C C . ALA A 1 88 ? -17.869 -8.144 20.059 1.00 68.81 88 ALA A C 1
ATOM 677 O O . ALA A 1 88 ? -18.503 -9.083 19.590 1.00 68.81 88 ALA A O 1
ATOM 678 N N . MET A 1 89 ? -16.676 -8.311 20.636 1.00 69.94 89 MET A N 1
ATOM 679 C CA . MET A 1 89 ? -16.006 -9.608 20.738 1.00 69.94 89 MET A CA 1
ATOM 680 C C . MET A 1 89 ? -16.080 -10.221 22.141 1.00 69.94 89 MET A C 1
ATOM 682 O O . MET A 1 89 ? -15.467 -11.264 22.349 1.00 69.94 89 MET A O 1
ATOM 686 N N . ARG A 1 90 ? -16.804 -9.599 23.090 1.00 70.44 90 ARG A N 1
ATOM 687 C CA . ARG A 1 90 ? -16.901 -10.027 24.501 1.00 70.44 90 ARG A CA 1
ATOM 688 C C . ARG A 1 90 ? -15.541 -10.464 25.068 1.00 70.44 90 ARG A C 1
ATOM 690 O O . AR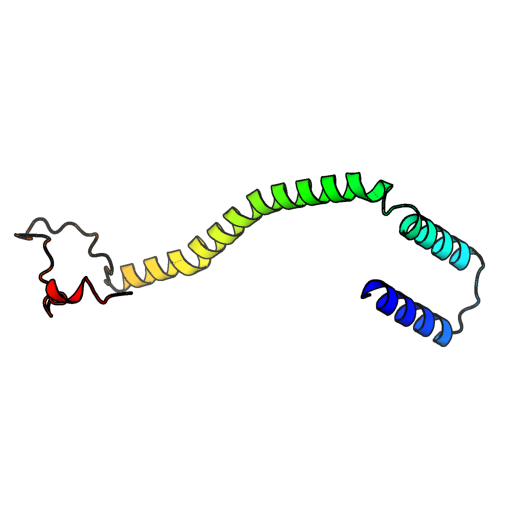G A 1 90 ? -15.426 -11.510 25.699 1.00 70.44 90 ARG A O 1
ATOM 697 N N . ARG A 1 91 ? -14.484 -9.692 24.787 1.00 69.38 91 ARG A N 1
ATOM 698 C CA . ARG A 1 91 ? -13.102 -10.048 25.160 1.00 69.38 91 ARG A CA 1
ATOM 699 C C . ARG A 1 91 ? -12.829 -9.869 26.649 1.00 69.38 91 ARG A C 1
ATOM 701 O O . ARG A 1 91 ? -11.807 -10.345 27.141 1.00 69.38 91 ARG A O 1
ATOM 708 N N . ARG A 1 92 ? -13.695 -9.153 27.370 1.00 72.12 92 ARG A N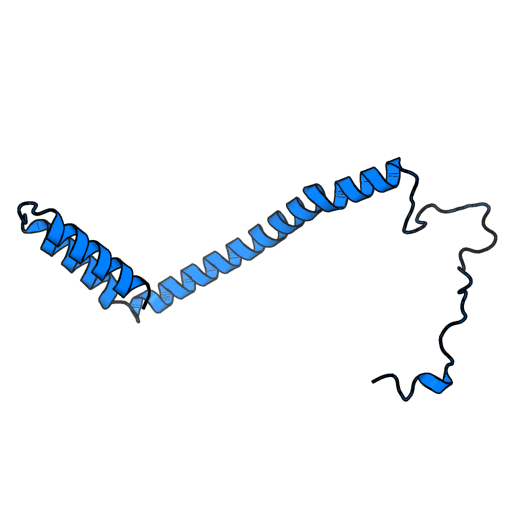 1
ATOM 709 C CA . ARG A 1 92 ? -13.610 -9.053 28.829 1.00 72.12 92 ARG A CA 1
ATOM 710 C C . ARG A 1 92 ? -13.935 -10.401 29.478 1.00 72.12 92 ARG A C 1
ATOM 712 O O . ARG A 1 92 ? -15.024 -10.931 29.300 1.00 72.12 92 ARG A O 1
ATOM 719 N N . LEU A 1 93 ? -12.985 -10.912 30.261 1.00 71.50 93 LEU A N 1
ATOM 720 C CA . LEU A 1 93 ? -13.185 -12.075 31.121 1.00 71.50 93 LEU A CA 1
ATOM 721 C C . LEU A 1 93 ? -14.154 -11.707 32.248 1.00 71.50 93 LEU A C 1
ATOM 723 O O . LEU A 1 93 ? -13.884 -10.800 33.038 1.00 71.50 93 LEU A O 1
ATOM 727 N N . ASP A 1 94 ? -15.274 -12.417 32.313 1.00 77.00 94 ASP A N 1
ATOM 728 C CA . ASP A 1 94 ? -16.227 -12.335 33.408 1.00 77.00 94 ASP A CA 1
ATOM 729 C C . ASP A 1 94 ? -15.931 -13.454 34.414 1.00 77.00 94 ASP A C 1
ATOM 731 O O . ASP A 1 94 ? -16.245 -14.625 34.204 1.00 77.00 94 ASP A O 1
ATOM 735 N N . LEU A 1 95 ? -15.302 -13.086 35.530 1.00 77.25 95 LEU A N 1
ATOM 736 C CA . LEU A 1 95 ? -14.947 -14.012 36.610 1.00 77.25 95 LEU A CA 1
ATOM 737 C C . LEU A 1 95 ? -16.177 -14.586 37.337 1.00 77.25 95 LEU A C 1
ATOM 739 O O . LEU A 1 95 ? -16.035 -15.526 38.116 1.00 77.25 95 LEU A O 1
ATOM 743 N N . ARG A 1 96 ? -17.372 -14.024 37.114 1.00 81.06 96 ARG A N 1
ATOM 744 C CA . ARG A 1 96 ? -18.636 -14.504 37.691 1.00 81.06 96 ARG A CA 1
ATOM 745 C C . ARG A 1 96 ? -19.464 -15.324 36.702 1.00 81.06 96 ARG A C 1
ATOM 747 O O . ARG A 1 96 ? -20.490 -15.881 37.100 1.00 81.06 96 ARG A O 1
ATOM 754 N N . ALA A 1 97 ? -19.039 -15.426 35.443 1.00 81.00 97 ALA A N 1
ATOM 755 C CA . ALA A 1 97 ? -19.731 -16.238 34.454 1.00 81.00 97 ALA A CA 1
ATOM 756 C C . ALA A 1 97 ? -19.578 -17.730 34.784 1.00 81.00 97 ALA A C 1
ATOM 758 O O . ALA A 1 97 ? -18.470 -18.245 34.921 1.00 81.00 97 ALA A O 1
ATOM 759 N N . ARG A 1 98 ? -20.707 -18.448 34.874 1.00 79.88 98 ARG A N 1
ATOM 760 C CA . ARG A 1 98 ? -20.719 -19.913 35.056 1.00 79.88 98 ARG A CA 1
ATOM 761 C C . ARG A 1 98 ? -20.177 -20.653 33.833 1.00 79.88 98 ARG A C 1
ATOM 763 O O . ARG A 1 98 ? -19.680 -21.765 33.958 1.00 79.88 98 ARG A O 1
ATOM 770 N N . THR A 1 99 ? -20.312 -20.050 32.656 1.00 80.75 99 THR A N 1
ATOM 771 C CA . THR A 1 99 ? -19.868 -20.596 31.379 1.00 80.75 99 THR A CA 1
ATOM 772 C C . THR A 1 99 ? -19.734 -19.472 30.352 1.00 80.75 99 THR A C 1
ATOM 774 O O . THR A 1 99 ? -20.522 -18.529 30.361 1.00 80.75 99 THR A O 1
ATOM 777 N N . TYR A 1 100 ? -18.742 -19.575 29.465 1.00 83.19 100 TYR A N 1
ATOM 778 C CA . TYR A 1 100 ? -18.576 -18.681 28.311 1.00 83.19 100 TYR A CA 1
ATOM 779 C C . TYR A 1 100 ? -19.278 -19.208 27.049 1.00 83.19 100 TYR A C 1
ATOM 781 O O . TYR A 1 100 ? -19.257 -18.541 26.013 1.00 83.19 100 TYR A O 1
ATOM 789 N N . TRP A 1 101 ? -19.889 -20.399 27.119 1.00 84.69 101 TRP A N 1
ATOM 790 C CA . TRP A 1 101 ? -20.667 -20.966 26.021 1.00 84.69 101 TRP A CA 1
ATOM 791 C C . TRP A 1 101 ? -21.832 -20.034 25.665 1.00 84.69 101 TRP A C 1
ATOM 793 O O . TRP A 1 101 ? -22.664 -19.718 26.510 1.00 84.69 101 TRP A O 1
ATOM 803 N N . GLN A 1 102 ? -21.879 -19.585 24.409 1.00 79.12 102 GLN A N 1
ATOM 804 C CA . GLN A 1 102 ? -23.056 -18.919 23.856 1.00 79.12 102 GLN A CA 1
ATOM 805 C C . GLN A 1 102 ? -24.011 -19.978 23.320 1.00 79.12 102 GLN A C 1
ATOM 807 O O . GLN A 1 102 ? -23.678 -20.696 22.375 1.00 79.12 102 GLN A O 1
ATOM 812 N N . GLU A 1 103 ? -25.195 -20.056 23.917 1.00 81.19 103 GLU A N 1
ATOM 813 C CA . GLU A 1 103 ? -26.308 -20.816 23.358 1.00 81.19 103 GLU A CA 1
ATOM 814 C C . GLU A 1 103 ? -26.722 -20.184 22.024 1.00 81.19 103 GLU A C 1
ATOM 816 O O . GLU A 1 103 ? -26.830 -18.962 21.897 1.00 81.19 103 GLU A O 1
ATOM 821 N N . ARG A 1 104 ? -26.865 -21.023 20.996 1.00 74.88 104 ARG A N 1
ATOM 822 C CA . ARG A 1 104 ? -27.237 -20.595 19.645 1.00 74.88 104 ARG A CA 1
ATOM 823 C C . ARG A 1 104 ? -28.750 -20.713 19.522 1.00 74.88 104 ARG A C 1
ATOM 825 O O . ARG A 1 104 ? -29.269 -21.822 19.592 1.00 74.88 104 ARG A O 1
ATOM 832 N N . ASP A 1 105 ? -29.416 -19.581 19.332 1.00 79.69 105 ASP A N 1
ATOM 833 C CA . ASP A 1 105 ? -30.845 -19.502 19.040 1.00 79.69 105 ASP A CA 1
ATOM 834 C C . ASP A 1 105 ? -31.037 -18.655 17.767 1.00 79.69 105 ASP A C 1
ATOM 836 O O . ASP A 1 105 ? -30.642 -17.481 17.761 1.00 79.69 105 ASP A O 1
ATOM 840 N N . PRO A 1 106 ? -31.543 -19.224 16.658 1.00 78.69 106 PRO A N 1
ATOM 841 C CA . PRO A 1 106 ? -32.038 -20.593 16.500 1.00 78.69 106 PRO A CA 1
ATOM 842 C C . PRO A 1 106 ? -30.924 -21.659 16.508 1.00 78.69 106 PRO A C 1
ATOM 844 O O . PRO A 1 106 ? -29.765 -21.353 16.191 1.00 78.69 106 PRO A O 1
ATOM 847 N N . PRO A 1 107 ? -31.253 -22.921 16.854 1.00 78.50 107 PRO A N 1
ATOM 848 C CA . PRO A 1 107 ? -30.329 -24.040 16.715 1.00 78.50 107 PRO A CA 1
ATOM 849 C C . PRO A 1 107 ? -29.812 -24.121 15.273 1.00 78.50 107 PRO A C 1
ATOM 851 O O . PRO A 1 107 ? -30.516 -23.783 14.321 1.00 78.50 107 PRO A O 1
ATOM 854 N N . GLY A 1 108 ? -28.543 -24.515 15.125 1.00 74.38 108 GLY A N 1
ATOM 855 C CA . GLY A 1 108 ? -27.892 -24.612 13.816 1.00 74.38 108 GLY A CA 1
ATOM 856 C C . GLY A 1 108 ? -28.679 -25.498 12.837 1.00 74.38 108 GLY A C 1
ATOM 857 O O . GLY A 1 108 ? -29.470 -26.331 13.280 1.00 74.38 108 GLY A O 1
ATOM 858 N N . PRO A 1 109 ? -28.476 -25.322 11.517 1.00 76.81 109 PRO A N 1
ATOM 859 C CA . PRO A 1 109 ? -29.202 -26.077 10.500 1.00 76.81 109 PRO A CA 1
ATOM 860 C C . PRO A 1 109 ? -29.074 -27.585 10.731 1.00 76.81 109 PRO A C 1
ATOM 862 O O . PRO A 1 109 ? -28.028 -28.064 11.175 1.00 76.81 109 PRO A O 1
ATOM 865 N N . ASP A 1 110 ? -30.155 -28.308 10.438 1.00 78.56 110 ASP A N 1
ATOM 866 C CA . ASP A 1 110 ? -30.249 -29.753 10.630 1.00 78.56 110 ASP A CA 1
ATOM 867 C C . ASP A 1 110 ? -29.039 -30.456 9.973 1.00 78.56 110 ASP A C 1
ATOM 869 O O . ASP A 1 110 ? -28.771 -30.215 8.789 1.00 78.56 110 ASP A O 1
ATOM 873 N N . PRO A 1 111 ? -28.293 -31.312 10.703 1.00 72.50 111 PRO A N 1
ATOM 874 C CA . PRO A 1 111 ? -27.154 -32.055 10.163 1.00 72.50 111 PRO A CA 1
ATOM 875 C C . PRO A 1 111 ? -27.475 -32.833 8.878 1.00 72.50 111 PRO A C 1
ATOM 877 O O . PRO A 1 111 ? -26.587 -33.058 8.055 1.00 72.50 111 PRO A O 1
ATOM 880 N N . SER A 1 112 ? -28.736 -33.212 8.664 1.00 74.69 112 SER A N 1
ATOM 881 C CA . SER A 1 112 ? -29.189 -33.870 7.433 1.00 74.69 112 SER A CA 1
ATOM 882 C C . SER A 1 112 ? -29.119 -32.984 6.17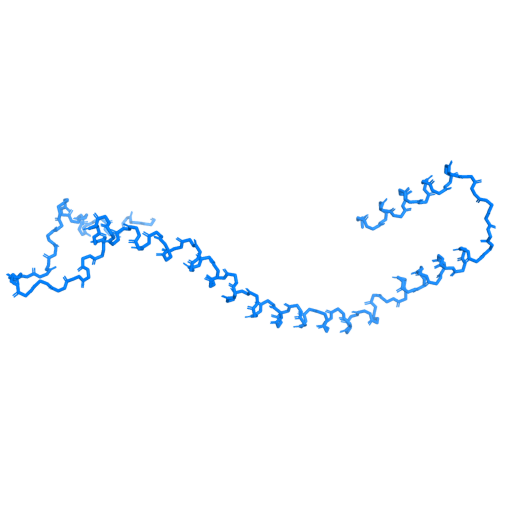5 1.00 74.69 112 SER A C 1
ATOM 884 O O . SER A 1 112 ? -29.170 -33.515 5.067 1.00 74.69 112 SER A O 1
ATOM 886 N N . GLY A 1 113 ? -28.934 -31.664 6.315 1.00 70.69 113 GLY A N 1
ATOM 887 C CA . GLY A 1 113 ? -28.772 -30.704 5.212 1.00 70.69 113 GLY A CA 1
ATOM 888 C C . GLY A 1 113 ? -27.337 -30.528 4.687 1.00 70.69 113 GLY A C 1
ATOM 889 O O . GLY A 1 113 ? -27.147 -29.915 3.638 1.00 70.69 113 GLY A O 1
ATOM 890 N N . LEU A 1 114 ? -26.324 -31.089 5.364 1.00 75.81 114 LEU A N 1
ATOM 891 C CA . LEU A 1 114 ? -24.906 -31.045 4.953 1.00 75.81 114 LEU A CA 1
ATOM 892 C C . LEU A 1 114 ? -24.598 -31.610 3.544 1.00 75.81 114 LEU A C 1
ATOM 894 O O . LEU A 1 114 ? -23.677 -31.089 2.907 1.00 75.81 114 LEU A O 1
ATOM 898 N N . PRO A 1 115 ? -25.312 -32.628 3.017 1.00 82.12 115 PRO A N 1
ATOM 899 C CA . PRO A 1 115 ? -25.055 -33.151 1.673 1.00 82.12 115 PRO A CA 1
ATOM 900 C C . PRO A 1 115 ? -25.408 -32.180 0.536 1.00 82.12 115 PRO A C 1
ATOM 902 O O . PRO A 1 115 ? -24.860 -32.320 -0.551 1.00 82.12 115 PRO A O 1
ATOM 905 N N . ASN A 1 116 ? -26.288 -31.199 0.777 1.00 76.38 116 ASN A N 1
ATOM 906 C CA . ASN A 1 116 ? -26.863 -30.321 -0.255 1.00 76.38 116 ASN A CA 1
ATOM 907 C C . ASN A 1 116 ? -26.393 -28.855 -0.136 1.00 76.38 116 ASN A C 1
ATOM 909 O O . ASN A 1 116 ? -27.105 -27.938 -0.537 1.00 76.38 116 ASN A O 1
ATOM 913 N N . GLN A 1 117 ? -25.223 -28.616 0.463 1.00 74.00 117 GLN A N 1
ATOM 914 C CA . GLN A 1 117 ? -24.712 -27.264 0.742 1.00 74.00 117 GLN A CA 1
ATOM 915 C C . GLN A 1 117 ? -23.868 -26.642 -0.392 1.00 74.00 117 GLN A C 1
ATOM 917 O O . GLN A 1 117 ? -23.396 -25.515 -0.233 1.00 74.00 117 GLN A O 1
ATOM 922 N N . PHE A 1 118 ? -23.661 -27.364 -1.501 1.00 69.06 118 PHE A N 1
ATOM 923 C CA . PHE A 1 118 ? -22.855 -26.942 -2.654 1.00 69.06 118 PHE A CA 1
ATOM 924 C C . PHE A 1 118 ? -23.633 -27.067 -3.961 1.00 69.06 118 PHE A C 1
ATOM 926 O O . PHE A 1 118 ? -24.336 -28.090 -4.122 1.00 69.06 118 PHE A O 1
#

Solvent-accessible surface area (backbone atoms only — not comparable to full-atom values): 7313 Å² total; per-residue (Å²): 112,73,66,59,54,52,50,52,51,51,52,55,53,54,65,74,62,74,65,84,81,58,71,65,57,58,54,55,50,49,51,54,47,47,66,65,65,73,34,74,70,67,36,48,62,52,50,51,51,49,50,51,50,51,48,57,48,43,67,52,48,51,58,49,52,51,46,49,48,40,62,70,50,53,46,52,52,52,50,51,34,54,73,70,69,50,62,91,76,62,77,72,84,59,92,82,57,94,64,89,78,77,84,64,83,74,70,75,79,63,79,87,52,65,87,71,76,122

Foldseek 3Di:
DVVVVVCVVVVVVVVVVPDDDDVVVVVVVVVVVCVVPVDVPVCVVVVVVVVVVVVVVCVVVVVVVVVCCCVVPVVVVVVVCVVVVNPVPPPDDDPPDPDPDDDDPPDDPDPVCVVPPD

Mean predicted aligned error: 16.71 Å

Nearest PDB structures (foldseek):
  3k2s-assembly1_B  TM=2.534E-01  e=6.258E+00  Homo sapiens

pLDDT: mean 72.96, std 16.1, ra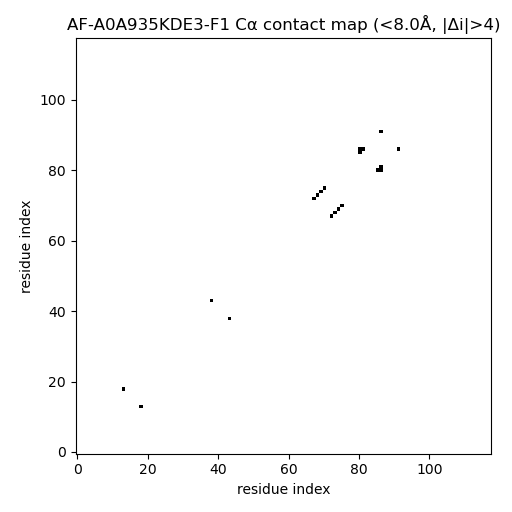nge [41.81, 97.38]

Secondary structure (DSSP, 8-state):
-HHHHHHHHHHHHHHHT-----THHHHHHHHHHHHHHS-SSSHHHHHHHHHHHHHHHHHHHHHHHHHHHIIIIIHHHHHHHHHTT--TT--S--TT-S--PPP-SSPPPPGGGGGG--

Radius of gyration: 31.78 Å; Cα contacts (8 Å, |Δi|>4): 10; chains: 1; bounding box: 50×64×74 Å